Protein AF-A0A925L1J7-F1 (afdb_monomer_lite)

pLDDT: mean 70.35, std 12.35, range [34.56, 90.94]

Sequence (166 aa):
VLAGRVLASVGGAQLAIEMDVNDLDPAIMEVAKTARERGWVRLWSHDWFLFLRSRLGRPERPHFVFVDPPADDPRGPAYAIDAAILMDTMGVPYMVSYPLHGCQTAIDQIGRTGLELVLPGGGHGALLGGGAETVLLDVISDLKVLADILGGEFVPRLPSAMDYSI

Secondary structure (DSSP, 8-state):
-HHHHHHHHTTGGG---EEEEE-S-HHHHHHHHHT-SSSEEEEE-S-HHHHHHHHHTSSS--S-EEE---TT-TT-HHHHHHHHHHHHHTT--EEE----S-SHHHHHHHTS-EEEEE-TTSPPPPEEESSHHHHHHHHSS-HHHHHHHHTSEEEEE--GGG----

Radius of gyration: 15.9 Å; chains: 1; bounding box: 46×40×41 Å

Structure (mmCIF, N/CA/C/O backbone):
data_AF-A0A925L1J7-F1
#
_entry.id   AF-A0A925L1J7-F1
#
loop_
_atom_site.group_PDB
_atom_site.id
_atom_site.type_symbol
_atom_site.label_atom_id
_atom_site.label_alt_id
_atom_site.label_comp_id
_atom_site.label_asym_id
_atom_site.label_entity_id
_atom_site.label_seq_id
_atom_site.pdbx_PDB_ins_code
_atom_site.Cartn_x
_atom_site.Cartn_y
_atom_site.Cartn_z
_atom_site.occupancy
_atom_site.B_iso_or_equiv
_atom_site.auth_seq_id
_atom_site.auth_comp_id
_atom_site.auth_asym_id
_atom_site.auth_atom_id
_atom_site.pdbx_PDB_model_num
ATOM 1 N N . VAL A 1 1 ? -9.112 1.769 -2.298 1.00 44.69 1 VAL A N 1
ATOM 2 C CA . VAL A 1 1 ? -10.150 1.004 -3.047 1.00 44.69 1 VAL A CA 1
ATOM 3 C C . VAL A 1 1 ? -9.969 -0.516 -2.951 1.00 44.69 1 VAL A C 1
ATOM 5 O O . VAL A 1 1 ? -10.958 -1.195 -2.691 1.00 44.69 1 VAL A O 1
ATOM 8 N N . LEU A 1 2 ? -8.751 -1.064 -3.095 1.00 47.88 2 LEU A N 1
ATOM 9 C CA . LEU A 1 2 ? -8.520 -2.518 -3.015 1.00 47.88 2 LEU A CA 1
ATOM 10 C C . LEU A 1 2 ? -8.964 -3.144 -1.685 1.00 47.88 2 LEU A C 1
ATOM 12 O O . LEU A 1 2 ? -9.723 -4.105 -1.701 1.00 47.88 2 LEU A O 1
ATOM 16 N N . ALA A 1 3 ? -8.565 -2.566 -0.547 1.00 51.31 3 ALA A N 1
ATOM 17 C CA . ALA A 1 3 ? -8.946 -3.076 0.774 1.00 51.31 3 ALA A CA 1
ATOM 18 C C . ALA A 1 3 ? -10.474 -3.220 0.935 1.00 51.31 3 ALA A C 1
ATOM 20 O O . ALA A 1 3 ? -10.953 -4.223 1.452 1.00 51.31 3 ALA A O 1
ATOM 21 N N . GLY A 1 4 ? -11.252 -2.267 0.407 1.00 53.88 4 GLY A N 1
ATOM 22 C CA . GLY A 1 4 ? -12.716 -2.342 0.406 1.00 53.88 4 GLY A CA 1
ATOM 23 C C . GLY A 1 4 ? -13.271 -3.462 -0.481 1.00 53.88 4 GLY A C 1
ATOM 24 O O . GLY A 1 4 ? -14.214 -4.140 -0.083 1.00 53.88 4 GLY A O 1
ATOM 25 N N . ARG A 1 5 ? -12.665 -3.706 -1.654 1.00 57.12 5 ARG A N 1
ATOM 26 C CA . ARG A 1 5 ? -13.039 -4.825 -2.543 1.00 57.12 5 ARG A CA 1
ATOM 27 C C . ARG A 1 5 ? -12.743 -6.180 -1.894 1.00 57.12 5 ARG A C 1
ATOM 29 O O . ARG A 1 5 ? -13.590 -7.067 -1.932 1.00 57.12 5 ARG A O 1
ATOM 36 N N . VAL A 1 6 ? -11.584 -6.303 -1.246 1.00 56.00 6 VAL A N 1
ATOM 37 C CA . VAL A 1 6 ? -11.178 -7.507 -0.506 1.00 56.00 6 VAL A CA 1
ATOM 38 C C . VAL A 1 6 ? -12.145 -7.778 0.645 1.00 56.00 6 VAL A C 1
ATOM 40 O O . VAL A 1 6 ? -12.718 -8.861 0.712 1.00 56.00 6 VAL A O 1
ATOM 43 N N . LEU A 1 7 ? -12.431 -6.780 1.485 1.00 59.31 7 LEU A N 1
ATOM 44 C CA . LEU A 1 7 ? -13.368 -6.919 2.606 1.00 59.31 7 LEU A CA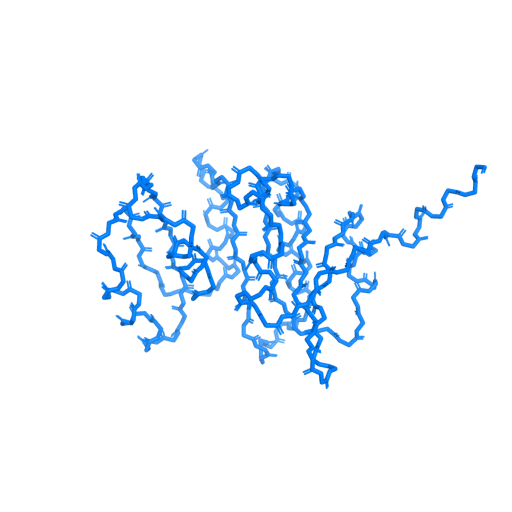 1
ATOM 45 C C . LEU A 1 7 ? -14.783 -7.316 2.162 1.00 59.31 7 LEU A C 1
ATOM 47 O O . LEU A 1 7 ? -15.408 -8.166 2.794 1.00 59.31 7 LEU A O 1
ATOM 51 N N . ALA A 1 8 ? -15.282 -6.747 1.062 1.00 62.81 8 ALA A N 1
ATOM 52 C CA . ALA A 1 8 ? -16.585 -7.118 0.513 1.00 62.81 8 ALA A CA 1
ATOM 53 C C . ALA A 1 8 ? -16.627 -8.587 0.049 1.00 62.81 8 ALA A C 1
ATOM 55 O O . ALA A 1 8 ? -17.627 -9.270 0.265 1.00 62.81 8 ALA A O 1
ATOM 56 N N . SER A 1 9 ? -15.540 -9.083 -0.548 1.00 57.28 9 SER A N 1
ATOM 57 C CA . SER A 1 9 ? -15.460 -10.443 -1.098 1.00 57.28 9 SER A CA 1
ATOM 58 C C . SER A 1 9 ? -15.363 -11.554 -0.044 1.00 57.28 9 SER A C 1
ATOM 60 O O . SER A 1 9 ? -15.864 -12.651 -0.277 1.00 57.28 9 SER A O 1
ATOM 62 N N . VAL A 1 10 ? -14.783 -11.275 1.131 1.00 58.53 10 VAL A N 1
ATOM 63 C CA . VAL A 1 10 ? -14.559 -12.273 2.200 1.00 58.53 10 VAL A CA 1
ATOM 64 C C . VAL A 1 10 ? -15.659 -12.292 3.270 1.00 58.53 10 VAL A C 1
ATOM 66 O O . VAL A 1 10 ? -15.475 -12.835 4.354 1.00 58.53 10 VAL A O 1
ATOM 69 N N . GLY A 1 11 ? -16.819 -11.684 3.004 1.00 58.66 11 GLY A N 1
ATOM 70 C CA . GLY A 1 11 ? -17.918 -11.634 3.977 1.00 58.66 11 GLY A CA 1
ATOM 71 C C . GLY A 1 11 ? -17.722 -10.593 5.087 1.00 58.66 11 GLY A C 1
ATOM 72 O O . GLY A 1 11 ? -18.298 -10.723 6.170 1.00 58.66 11 GLY A O 1
ATOM 73 N N . GLY A 1 12 ? -16.967 -9.521 4.815 1.00 57.34 12 GLY A N 1
ATOM 74 C CA . GLY A 1 12 ? -16.619 -8.460 5.770 1.00 57.34 12 GLY A CA 1
ATOM 75 C C . GLY A 1 12 ? -17.796 -7.735 6.432 1.00 57.34 12 GLY A C 1
ATOM 76 O O . GLY A 1 12 ? -17.595 -7.027 7.411 1.00 57.34 12 GLY A O 1
ATOM 77 N N . ALA A 1 13 ? -19.037 -7.973 5.992 1.00 56.78 13 ALA A N 1
ATOM 78 C CA . ALA A 1 13 ? -20.258 -7.516 6.661 1.00 56.78 13 ALA A CA 1
ATOM 79 C C . ALA A 1 13 ? -20.420 -8.026 8.112 1.00 56.78 13 ALA A C 1
ATOM 81 O O . ALA A 1 13 ? -21.284 -7.514 8.832 1.00 56.78 13 ALA A O 1
ATOM 82 N N . GLN A 1 14 ? -19.633 -9.029 8.522 1.00 57.00 14 GLN A N 1
ATOM 83 C CA . GLN A 1 14 ? -19.601 -9.599 9.875 1.00 57.00 14 GLN A CA 1
ATOM 84 C C . GLN A 1 14 ? -18.360 -9.188 10.690 1.00 57.00 14 GLN A C 1
ATOM 86 O O . GLN A 1 14 ? -18.307 -9.461 11.888 1.00 57.00 14 GLN A O 1
ATOM 91 N N . LEU A 1 15 ? -17.371 -8.528 10.075 1.00 56.41 15 LEU A N 1
ATOM 92 C CA . LEU A 1 15 ? -16.128 -8.131 10.737 1.00 56.41 15 LEU A CA 1
ATOM 93 C C . LEU A 1 15 ? -16.260 -6.713 11.310 1.00 56.41 15 LEU A C 1
ATOM 95 O O . LEU A 1 15 ? -16.516 -5.752 10.586 1.00 56.41 15 LEU A O 1
ATOM 99 N N . ALA A 1 16 ? -16.054 -6.564 12.620 1.00 61.31 16 ALA A N 1
ATOM 100 C CA . ALA A 1 16 ? -15.913 -5.254 13.250 1.00 61.31 16 ALA A CA 1
ATOM 101 C C . ALA A 1 16 ? -14.496 -4.723 12.989 1.00 61.31 16 ALA A C 1
ATOM 103 O O . ALA A 1 16 ? -13.566 -5.020 13.733 1.00 61.31 16 ALA A O 1
ATOM 104 N N . ILE A 1 17 ? -14.333 -3.967 11.905 1.00 67.19 17 ILE A N 1
ATOM 105 C CA . ILE A 1 17 ? -13.052 -3.372 11.511 1.00 67.19 17 ILE A CA 1
ATOM 106 C C . ILE A 1 17 ? -13.011 -1.873 11.821 1.00 67.19 17 ILE A C 1
ATOM 108 O O . ILE A 1 17 ? -13.956 -1.128 11.536 1.00 67.19 17 ILE A O 1
ATOM 112 N N . GLU A 1 18 ? -11.890 -1.422 12.382 1.00 74.31 18 GLU A N 1
ATOM 113 C CA . GLU A 1 18 ? -11.492 -0.016 12.331 1.00 74.31 18 GLU A CA 1
ATOM 114 C C . GLU A 1 18 ? -10.552 0.176 11.144 1.00 74.31 18 GLU A C 1
ATOM 116 O O . GLU A 1 18 ? -9.594 -0.578 10.976 1.00 74.31 18 GLU A O 1
ATOM 121 N N . MET A 1 19 ? -10.822 1.176 10.309 1.00 78.44 19 MET A N 1
ATOM 122 C CA . MET A 1 19 ? -10.035 1.415 9.104 1.00 78.44 19 MET A CA 1
ATOM 123 C C . MET A 1 19 ? -9.798 2.907 8.918 1.00 78.44 19 MET A C 1
ATOM 125 O O . MET A 1 19 ? -10.733 3.702 8.854 1.00 78.44 19 MET A O 1
ATOM 129 N N . ASP A 1 20 ? -8.536 3.292 8.788 1.00 84.50 20 ASP A N 1
ATOM 130 C CA . ASP A 1 20 ? -8.159 4.620 8.329 1.00 84.50 20 ASP A CA 1
ATOM 131 C C . ASP A 1 20 ? -7.928 4.561 6.811 1.00 84.50 20 ASP A C 1
ATOM 133 O O . ASP A 1 20 ? -7.030 3.865 6.343 1.00 84.50 20 ASP A O 1
ATOM 137 N N . VAL A 1 21 ? -8.745 5.280 6.040 1.00 84.06 21 VAL A N 1
ATOM 138 C CA . VAL A 1 21 ? -8.615 5.398 4.580 1.00 84.06 21 VAL A CA 1
ATOM 139 C C . VAL A 1 21 ? -8.101 6.792 4.258 1.00 84.06 21 VAL A C 1
ATOM 141 O O . VAL A 1 21 ? -8.695 7.781 4.690 1.00 84.06 21 VAL A O 1
ATOM 144 N N . ASN A 1 22 ? -7.009 6.872 3.502 1.00 87.88 22 ASN A N 1
ATOM 145 C CA . ASN A 1 22 ? -6.432 8.127 3.041 1.00 87.88 22 ASN A CA 1
ATOM 146 C C . ASN A 1 22 ? -6.351 8.136 1.517 1.00 87.88 22 ASN A C 1
ATOM 148 O O . ASN A 1 22 ? -5.704 7.261 0.949 1.00 87.88 22 ASN A O 1
ATOM 152 N N . ASP A 1 23 ? -6.961 9.137 0.891 1.00 86.56 23 ASP A N 1
ATOM 153 C CA . ASP A 1 23 ? -6.848 9.377 -0.546 1.00 86.56 23 ASP A CA 1
ATOM 154 C C . ASP A 1 23 ? -6.906 10.887 -0.837 1.00 86.56 23 ASP A C 1
ATOM 156 O O . ASP A 1 23 ? -7.532 11.663 -0.102 1.00 86.56 23 ASP A O 1
ATOM 160 N N . LEU A 1 24 ? -6.217 11.317 -1.892 1.00 85.19 24 LEU A N 1
ATOM 161 C CA . LEU A 1 24 ? -6.261 12.701 -2.366 1.00 85.19 24 LEU A CA 1
ATOM 162 C C . LEU A 1 24 ? -7.356 12.909 -3.417 1.00 85.19 24 LEU A C 1
ATOM 164 O O . LEU A 1 24 ? -7.775 14.049 -3.601 1.00 85.19 24 LEU A O 1
ATOM 168 N N . ASP A 1 25 ? -7.842 11.847 -4.070 1.00 83.12 25 ASP A N 1
ATOM 169 C CA . ASP A 1 25 ? -8.920 11.931 -5.053 1.00 83.12 25 ASP A CA 1
ATOM 170 C C . ASP A 1 25 ? -10.286 12.090 -4.352 1.00 83.12 25 ASP A C 1
ATOM 172 O O . ASP A 1 25 ? -10.775 11.157 -3.697 1.00 83.12 25 ASP A O 1
ATOM 176 N N . PRO A 1 26 ? -10.966 13.244 -4.509 1.00 82.75 26 PRO A N 1
ATOM 177 C CA . PRO A 1 26 ? -12.276 13.468 -3.909 1.00 82.75 26 PRO A CA 1
ATOM 178 C C . PRO A 1 26 ? -13.330 12.452 -4.360 1.00 82.75 26 PRO A C 1
ATOM 180 O O . PRO A 1 26 ? -14.199 12.098 -3.566 1.00 82.75 26 PRO A O 1
ATOM 183 N N . ALA A 1 27 ? -13.264 11.954 -5.600 1.00 82.88 27 ALA A N 1
ATOM 184 C CA . ALA A 1 27 ? -14.218 10.975 -6.111 1.00 82.88 27 ALA A CA 1
ATOM 185 C C . ALA A 1 27 ? -14.071 9.628 -5.391 1.00 82.88 27 ALA A C 1
ATOM 187 O O . ALA A 1 27 ? -15.073 9.028 -4.991 1.00 82.88 27 ALA A O 1
ATOM 188 N N . ILE A 1 28 ? -12.833 9.184 -5.146 1.00 77.62 28 ILE A N 1
ATOM 189 C CA . ILE A 1 28 ? -12.562 7.985 -4.340 1.00 77.62 28 ILE A CA 1
ATOM 190 C C . ILE A 1 28 ? -13.069 8.186 -2.911 1.00 77.62 28 ILE A C 1
ATOM 192 O O . ILE A 1 28 ? -13.683 7.282 -2.340 1.00 77.62 28 ILE A O 1
ATOM 196 N N . MET A 1 29 ? -12.873 9.377 -2.346 1.00 80.69 29 MET A N 1
ATOM 197 C CA . MET A 1 29 ? -13.332 9.692 -0.995 1.00 80.69 29 MET A CA 1
ATOM 198 C C . MET A 1 29 ? -14.861 9.715 -0.876 1.00 80.69 29 MET A C 1
ATOM 200 O O . MET A 1 29 ? -15.388 9.235 0.127 1.00 80.69 29 MET A O 1
ATOM 204 N N . GLU A 1 30 ? -15.591 10.199 -1.884 1.00 80.75 30 GLU A N 1
ATOM 205 C CA . GLU A 1 30 ? -17.059 10.107 -1.919 1.00 80.75 30 GLU A CA 1
ATOM 206 C C . GLU A 1 30 ? -17.541 8.654 -1.999 1.00 80.75 30 GLU A C 1
ATOM 208 O O . GLU A 1 30 ? -18.441 8.259 -1.257 1.00 80.75 30 GLU A O 1
ATOM 213 N N . VAL A 1 31 ? -16.893 7.818 -2.814 1.00 74.56 31 VAL A N 1
ATOM 214 C CA . VAL A 1 31 ? -17.188 6.375 -2.862 1.00 74.56 31 VAL A CA 1
ATOM 215 C C . VAL A 1 31 ? -16.871 5.695 -1.522 1.00 74.56 31 VAL A C 1
ATOM 217 O O . VAL A 1 31 ? -17.623 4.844 -1.053 1.00 74.56 31 VAL A O 1
ATOM 220 N N . ALA A 1 32 ? -15.788 6.085 -0.848 1.00 71.00 32 ALA A N 1
ATOM 221 C CA . ALA A 1 32 ? -15.441 5.544 0.464 1.00 71.00 32 ALA A CA 1
ATOM 222 C C . ALA A 1 32 ? -16.463 5.932 1.551 1.00 71.00 32 ALA A C 1
ATOM 224 O O . ALA A 1 32 ? -16.722 5.142 2.461 1.00 71.00 32 ALA A O 1
ATOM 225 N N . LYS A 1 33 ? -17.076 7.123 1.456 1.00 72.88 33 LYS A N 1
ATOM 226 C CA . LYS A 1 33 ? -18.154 7.557 2.364 1.00 72.88 33 LYS A CA 1
ATOM 227 C C . LYS A 1 33 ? -19.409 6.706 2.215 1.00 72.88 33 LYS A C 1
ATOM 229 O O . LYS A 1 33 ? -20.043 6.409 3.226 1.00 72.88 33 LYS A O 1
ATOM 234 N N . THR A 1 34 ? -19.776 6.327 0.991 1.00 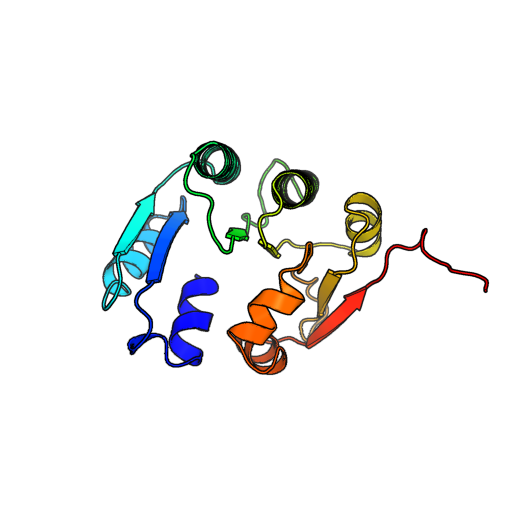68.19 34 THR A N 1
ATOM 235 C CA . THR A 1 34 ? -20.969 5.502 0.743 1.00 68.19 34 THR A CA 1
ATOM 236 C C . THR A 1 34 ? -20.742 4.038 1.116 1.00 68.19 34 THR A C 1
ATOM 238 O O . THR A 1 34 ? -21.664 3.383 1.585 1.00 68.19 34 THR A O 1
ATOM 241 N N . ALA A 1 35 ? -19.503 3.548 1.031 1.00 62.62 35 ALA A N 1
ATOM 242 C CA . ALA A 1 35 ? -19.117 2.189 1.425 1.00 62.62 35 ALA A CA 1
ATOM 243 C C . ALA A 1 35 ? -19.004 1.963 2.951 1.00 62.62 35 ALA A C 1
ATOM 245 O O . ALA A 1 35 ? -18.593 0.893 3.397 1.00 62.62 35 ALA A O 1
ATOM 246 N N . ARG A 1 36 ? -19.356 2.957 3.775 1.00 61.47 36 ARG A N 1
ATOM 247 C CA . ARG A 1 36 ? -19.140 2.976 5.234 1.00 61.47 36 ARG A CA 1
ATOM 248 C C . ARG A 1 36 ? -20.085 2.067 6.029 1.00 61.47 36 ARG A C 1
ATOM 250 O O . ARG A 1 36 ? -20.175 2.209 7.245 1.00 61.47 36 ARG A O 1
ATOM 257 N N . GLU A 1 37 ? -20.820 1.176 5.367 1.00 51.38 37 GLU A N 1
ATOM 258 C CA . GLU A 1 37 ? -22.047 0.593 5.914 1.00 51.38 37 GLU A CA 1
ATOM 259 C C . GLU A 1 37 ? -21.854 -0.185 7.224 1.00 51.38 37 GLU A C 1
ATOM 261 O O . GLU A 1 37 ? -22.814 -0.255 7.991 1.00 51.38 37 GLU A O 1
ATOM 266 N N . ARG A 1 38 ? -20.658 -0.713 7.548 1.00 53.09 38 ARG A N 1
ATOM 267 C CA . ARG A 1 38 ? -20.372 -1.375 8.841 1.00 53.09 38 ARG A CA 1
ATOM 268 C C . ARG A 1 38 ? -18.889 -1.256 9.233 1.00 53.09 38 ARG A C 1
ATOM 270 O O . ARG A 1 38 ? -18.035 -1.817 8.558 1.00 53.09 38 ARG A O 1
ATOM 277 N N . GLY A 1 39 ? -18.588 -0.539 10.324 1.00 58.59 39 GLY A N 1
ATOM 278 C CA . GLY A 1 39 ? -17.234 -0.391 10.895 1.00 58.59 39 GLY A CA 1
ATOM 279 C C . GLY A 1 39 ? -16.854 1.053 11.258 1.00 58.59 39 GLY A C 1
ATOM 280 O O . GLY A 1 39 ? -17.519 2.011 10.860 1.00 58.59 39 GLY A O 1
ATOM 281 N N . TRP A 1 40 ? -15.768 1.231 12.016 1.00 67.19 40 TRP A N 1
ATOM 282 C CA . TRP A 1 40 ? -15.222 2.557 12.339 1.00 67.19 40 TRP A CA 1
ATOM 283 C C . TRP A 1 40 ? -14.246 2.985 11.244 1.00 67.19 40 TRP A C 1
ATOM 285 O O . TRP A 1 40 ? -13.031 2.839 11.365 1.00 67.19 40 TRP A O 1
ATOM 295 N N . VAL A 1 41 ? -14.786 3.515 10.146 1.00 75.38 41 VAL A N 1
ATOM 296 C CA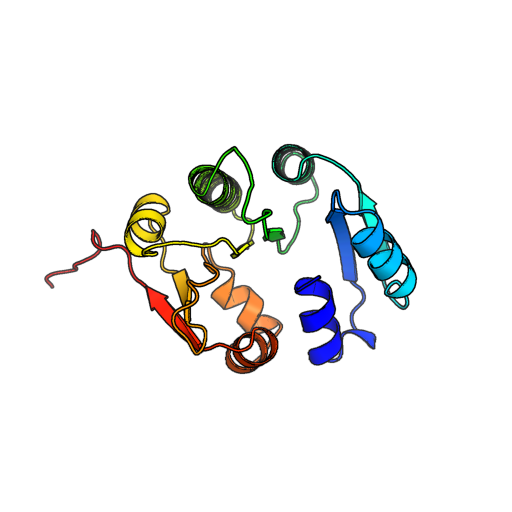 . VAL A 1 41 ? -13.966 4.051 9.050 1.00 75.38 41 VAL A CA 1
ATOM 297 C C . VAL A 1 41 ? -13.691 5.534 9.287 1.00 75.38 41 VAL A C 1
ATOM 299 O O . VAL A 1 41 ? -14.632 6.324 9.419 1.00 75.38 41 VAL A O 1
ATOM 302 N N . ARG A 1 42 ? -12.418 5.928 9.324 1.00 84.31 42 ARG A N 1
ATOM 303 C CA . ARG A 1 42 ? -11.964 7.325 9.376 1.00 84.31 42 ARG A CA 1
ATOM 304 C C . ARG A 1 42 ? -11.368 7.689 8.022 1.00 84.31 42 ARG A C 1
ATOM 306 O O . ARG A 1 42 ? -10.574 6.938 7.467 1.00 84.31 42 ARG A O 1
ATOM 313 N N . LEU A 1 43 ? -11.785 8.829 7.491 1.00 84.00 43 LEU A N 1
ATOM 314 C CA . LEU A 1 43 ? -11.423 9.289 6.157 1.00 84.00 43 LEU A CA 1
ATOM 315 C C . LEU A 1 43 ? -10.454 10.463 6.271 1.00 84.00 43 LEU A C 1
ATOM 317 O O . LEU A 1 43 ? -10.720 11.409 7.013 1.00 84.00 43 LEU A O 1
ATOM 321 N N . TRP A 1 44 ? -9.358 10.403 5.525 1.00 89.56 44 TRP A N 1
ATOM 322 C CA . TRP A 1 44 ? -8.287 11.392 5.530 1.00 89.56 44 TRP A CA 1
ATOM 323 C C . TRP A 1 44 ? -7.954 11.816 4.103 1.00 89.56 44 TRP A C 1
ATOM 325 O O . TRP A 1 44 ? -8.101 11.033 3.170 1.00 89.56 44 TRP A O 1
ATOM 335 N N . SER A 1 45 ? -7.496 13.055 3.940 1.00 89.75 45 SER A N 1
ATOM 336 C CA . SER A 1 45 ? -6.984 13.545 2.661 1.00 89.75 45 SER A CA 1
ATOM 337 C C . SER A 1 45 ? -5.666 14.267 2.899 1.00 89.75 45 SER A C 1
ATOM 339 O O . SER A 1 45 ? -5.624 15.458 3.198 1.00 89.75 45 SER A O 1
ATOM 341 N N . HIS A 1 46 ? -4.593 13.485 2.897 1.00 89.19 46 HIS A N 1
ATOM 342 C CA . HIS A 1 46 ? -3.223 13.927 3.120 1.00 89.19 46 HIS A CA 1
ATOM 343 C C . HIS A 1 46 ? -2.288 13.239 2.128 1.00 89.19 46 HIS A C 1
ATOM 345 O O . HIS A 1 46 ? -2.631 12.218 1.527 1.00 89.19 46 HIS A O 1
ATOM 351 N N . ASP A 1 47 ? -1.066 13.761 2.021 1.00 89.31 47 ASP A N 1
ATOM 352 C CA . ASP A 1 47 ? 0.028 13.017 1.406 1.00 89.31 47 ASP A CA 1
ATOM 353 C C . ASP A 1 47 ? 0.160 11.632 2.060 1.00 89.31 47 ASP A C 1
ATOM 355 O O . ASP A 1 47 ? 0.269 11.519 3.285 1.00 89.31 47 ASP A O 1
ATOM 359 N N . TRP A 1 48 ? 0.136 10.582 1.238 1.00 87.44 48 TRP A N 1
ATOM 360 C CA . TRP A 1 48 ? 0.028 9.205 1.717 1.00 87.44 48 TRP A CA 1
ATOM 361 C C . TRP A 1 48 ? 1.232 8.786 2.570 1.00 87.44 48 TRP A C 1
ATOM 363 O O . TRP A 1 48 ? 1.062 8.088 3.572 1.00 87.44 48 TRP A O 1
ATOM 373 N N . PHE A 1 49 ? 2.440 9.245 2.226 1.00 88.00 49 PHE A N 1
ATOM 374 C CA . PHE A 1 49 ? 3.662 8.864 2.930 1.00 88.00 49 PHE A CA 1
ATOM 375 C C . PHE A 1 49 ? 3.769 9.573 4.283 1.00 88.00 49 PHE A C 1
ATOM 377 O O . PHE A 1 49 ? 4.063 8.947 5.305 1.00 88.00 49 PHE A O 1
ATOM 384 N N . LEU A 1 50 ? 3.470 10.875 4.327 1.00 89.06 50 LEU A N 1
ATOM 385 C CA . LEU A 1 50 ? 3.384 11.614 5.590 1.00 89.06 50 LEU A CA 1
ATOM 386 C C . LEU A 1 50 ? 2.282 11.057 6.495 1.00 89.06 50 LEU A C 1
ATOM 388 O O . LEU A 1 50 ? 2.487 10.921 7.705 1.00 89.06 50 LEU A O 1
ATOM 392 N N . PHE A 1 51 ? 1.137 10.694 5.916 1.00 90.94 51 PHE A N 1
ATOM 393 C CA . PHE A 1 51 ? 0.048 10.055 6.642 1.00 90.94 51 PHE A CA 1
ATOM 394 C C . PHE A 1 51 ? 0.489 8.722 7.256 1.00 90.94 51 PHE A C 1
ATOM 396 O O . PHE A 1 51 ? 0.320 8.522 8.461 1.00 90.94 51 PHE A O 1
ATOM 403 N N . LEU A 1 52 ? 1.133 7.853 6.470 1.00 90.25 52 LEU A N 1
ATOM 404 C CA . LEU A 1 52 ? 1.689 6.586 6.942 1.00 90.25 52 LEU A CA 1
ATOM 405 C C . LEU A 1 52 ? 2.640 6.800 8.127 1.00 90.25 52 LEU A C 1
ATOM 407 O O . LEU A 1 52 ? 2.449 6.204 9.188 1.00 90.25 52 LEU A O 1
ATOM 411 N N . ARG A 1 53 ? 3.614 7.709 7.993 1.00 90.19 53 ARG A N 1
ATOM 412 C CA . ARG A 1 53 ? 4.553 8.043 9.078 1.00 90.19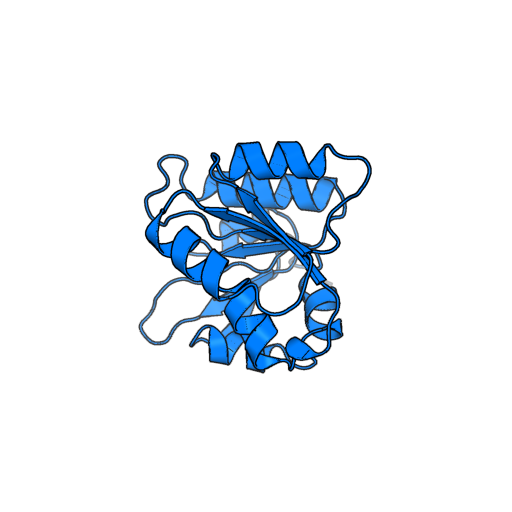 53 ARG A CA 1
ATOM 413 C C . ARG A 1 53 ? 3.836 8.529 10.336 1.00 90.19 53 ARG A C 1
ATOM 415 O O . ARG A 1 53 ? 4.183 8.109 11.438 1.00 90.19 53 A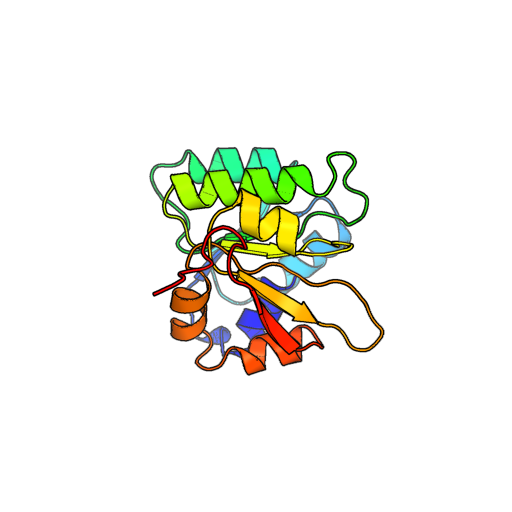RG A O 1
ATOM 422 N N . SER A 1 54 ? 2.828 9.389 10.182 1.00 89.94 54 SER A N 1
ATOM 423 C CA . SER A 1 54 ? 2.020 9.880 11.302 1.00 89.94 54 SER A CA 1
ATOM 424 C C . SER A 1 54 ? 1.281 8.746 12.013 1.00 89.94 54 SER A C 1
ATOM 426 O O . SER A 1 54 ? 1.243 8.716 13.243 1.00 89.94 54 SER A O 1
ATOM 428 N N . ARG A 1 55 ? 0.715 7.794 11.260 1.00 89.56 55 ARG A N 1
ATOM 429 C CA . ARG A 1 55 ? -0.011 6.649 11.823 1.00 89.56 55 ARG A CA 1
ATOM 430 C C . ARG A 1 55 ? 0.903 5.662 12.530 1.00 89.56 55 ARG A C 1
ATOM 432 O O . ARG A 1 55 ? 0.568 5.247 13.633 1.00 89.56 55 ARG A O 1
ATOM 439 N N . LEU A 1 56 ? 2.052 5.340 11.943 1.00 88.75 56 LEU A N 1
ATOM 440 C CA . LEU A 1 56 ? 3.034 4.437 12.550 1.00 88.75 56 LEU A CA 1
ATOM 441 C C . LEU A 1 56 ? 3.702 5.033 13.797 1.00 88.75 56 LEU A C 1
ATOM 443 O O . LEU A 1 56 ? 4.175 4.289 14.651 1.00 88.75 56 LEU A O 1
ATOM 447 N N . GLY A 1 57 ? 3.717 6.363 13.928 1.00 86.38 57 GLY A N 1
ATOM 448 C CA . GLY A 1 57 ? 4.200 7.055 15.123 1.00 86.38 57 GLY A CA 1
ATOM 449 C C . GLY A 1 57 ? 3.240 7.025 16.320 1.00 86.38 57 GLY A C 1
ATOM 450 O O . GLY A 1 57 ? 3.600 7.518 17.389 1.00 86.38 57 GLY A O 1
ATOM 451 N N . ARG A 1 58 ? 2.020 6.488 16.173 1.00 86.69 58 ARG A N 1
ATOM 452 C CA . ARG A 1 58 ? 1.054 6.384 17.277 1.00 86.69 58 ARG A CA 1
ATOM 453 C C . ARG A 1 58 ? 1.317 5.137 18.137 1.00 86.69 58 ARG A C 1
ATOM 455 O O . ARG A 1 58 ? 1.845 4.152 17.627 1.00 86.69 58 ARG A O 1
ATOM 462 N N . PRO A 1 59 ? 0.923 5.147 19.428 1.00 81.69 59 PRO A N 1
ATOM 463 C CA . PRO A 1 59 ? 1.069 3.978 20.301 1.00 81.69 59 PRO A CA 1
ATOM 464 C C . PRO A 1 59 ? 0.288 2.759 19.800 1.00 81.69 59 PRO A C 1
ATOM 466 O O . PRO A 1 59 ? 0.769 1.633 19.880 1.00 81.69 59 PRO A O 1
ATOM 469 N N . GLU A 1 60 ? -0.909 2.996 19.264 1.00 82.75 60 GLU A N 1
ATOM 470 C CA . GLU A 1 60 ? -1.737 1.971 18.640 1.00 82.75 60 GLU A CA 1
ATOM 471 C C . GLU A 1 60 ? -1.303 1.785 17.185 1.00 82.75 60 GLU A C 1
ATOM 473 O O . GLU A 1 60 ? -1.524 2.651 16.330 1.00 82.75 60 GLU A O 1
ATOM 478 N N . ARG A 1 61 ? -0.633 0.661 16.925 1.00 80.56 61 ARG A N 1
ATOM 479 C CA . ARG A 1 61 ? -0.139 0.318 15.593 1.00 80.56 61 ARG A CA 1
ATOM 480 C C . ARG A 1 61 ? -1.240 -0.356 14.776 1.00 80.56 61 ARG A C 1
ATOM 482 O O . ARG A 1 61 ? -2.013 -1.133 15.332 1.00 80.56 61 ARG A O 1
ATOM 489 N 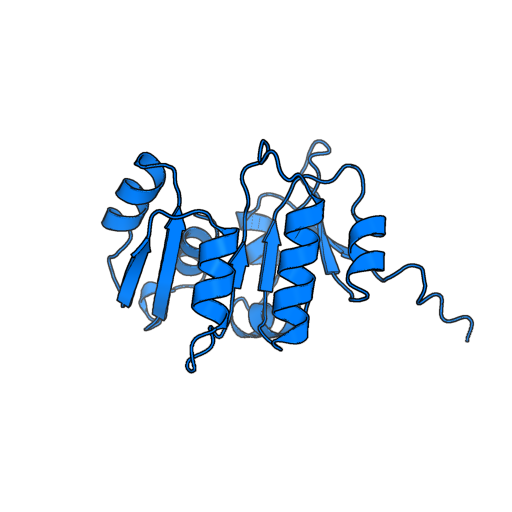N . PRO A 1 62 ? -1.305 -0.098 13.460 1.00 81.56 62 PRO A N 1
ATOM 490 C CA . PRO A 1 62 ? -2.205 -0.841 12.593 1.00 81.56 62 PRO A CA 1
ATOM 491 C C . PRO A 1 62 ? -1.803 -2.320 12.558 1.00 81.56 62 PRO A C 1
ATOM 493 O O . PRO A 1 62 ? -0.619 -2.646 12.496 1.00 81.56 62 PRO A O 1
ATOM 496 N N . HIS A 1 63 ? -2.795 -3.208 12.559 1.00 76.94 63 HIS A N 1
ATOM 497 C CA . HIS A 1 63 ? -2.577 -4.649 12.388 1.00 76.94 63 HIS A CA 1
ATOM 498 C C . HIS A 1 63 ? -2.142 -5.009 10.962 1.00 76.94 63 HIS A C 1
ATOM 500 O O . HIS A 1 63 ? -1.513 -6.038 10.743 1.00 76.94 63 HIS A O 1
ATOM 506 N N . PHE A 1 64 ? -2.503 -4.167 9.995 1.00 77.44 64 PHE A N 1
ATOM 507 C CA . PHE A 1 64 ? -2.189 -4.340 8.587 1.00 77.44 64 PHE A CA 1
ATOM 508 C C . PHE A 1 64 ? -2.233 -2.987 7.876 1.00 77.44 64 PHE A C 1
ATOM 510 O O . PHE A 1 64 ? -3.070 -2.141 8.208 1.00 77.44 64 PHE A O 1
ATOM 517 N N . VAL A 1 65 ? -1.366 -2.782 6.885 1.00 80.38 65 VAL A N 1
ATOM 518 C CA . VAL A 1 65 ? -1.346 -1.565 6.063 1.00 80.38 65 VAL A CA 1
ATOM 519 C C . VAL A 1 65 ? -1.372 -1.923 4.581 1.00 80.38 65 VAL A C 1
ATOM 521 O O . VAL A 1 65 ? -0.554 -2.698 4.103 1.00 80.38 65 VAL A O 1
ATOM 524 N N . PHE A 1 66 ? -2.288 -1.310 3.835 1.00 80.12 66 PHE A N 1
ATOM 525 C CA . PHE A 1 66 ? -2.304 -1.367 2.376 1.00 80.12 66 PHE A CA 1
ATOM 526 C C . PHE A 1 66 ? -1.901 -0.007 1.799 1.00 80.12 66 PHE A C 1
ATOM 528 O O . PHE A 1 66 ? -2.457 1.020 2.193 1.00 80.12 66 PHE A O 1
ATOM 535 N N . VAL A 1 67 ? -0.956 -0.008 0.864 1.00 80.31 67 VAL A N 1
ATOM 536 C CA . VAL A 1 67 ? -0.394 1.179 0.215 1.00 80.31 67 VAL A CA 1
ATOM 537 C C . VAL A 1 67 ? -0.469 0.981 -1.298 1.00 80.31 67 VAL A C 1
ATOM 539 O O . VAL A 1 67 ? -0.027 -0.039 -1.808 1.00 80.31 67 VAL A O 1
ATOM 542 N N . ASP A 1 68 ? -1.038 1.942 -2.014 1.00 78.12 68 ASP A N 1
ATOM 543 C CA . ASP A 1 68 ? -1.184 1.920 -3.477 1.00 78.12 68 ASP A CA 1
ATOM 544 C C . ASP A 1 68 ? -0.954 3.343 -3.996 1.00 78.12 68 ASP A C 1
ATOM 546 O O . ASP A 1 68 ? -1.915 4.088 -4.203 1.00 78.12 68 ASP A O 1
ATOM 550 N N . PRO A 1 69 ? 0.312 3.807 -4.032 1.00 75.62 69 PRO A N 1
ATOM 551 C CA . PRO A 1 69 ? 0.660 5.126 -4.528 1.00 75.62 69 PRO A CA 1
ATOM 552 C C . PRO A 1 69 ? 0.180 5.328 -5.968 1.00 75.62 69 PRO A C 1
ATOM 554 O O . PRO A 1 69 ? 0.135 4.377 -6.752 1.00 75.62 69 PRO A O 1
ATOM 557 N N . PRO A 1 70 ? -0.126 6.578 -6.350 1.00 75.25 70 PRO A N 1
ATOM 558 C CA . PRO A 1 70 ? -0.483 6.886 -7.724 1.00 75.25 70 PRO A CA 1
ATOM 559 C C . PRO A 1 70 ? 0.679 6.550 -8.673 1.00 75.25 70 PRO A C 1
ATOM 561 O O . PRO A 1 70 ? 1.851 6.723 -8.336 1.00 75.25 70 PRO A O 1
ATOM 564 N N . ALA A 1 71 ? 0.357 6.059 -9.873 1.00 70.81 71 ALA A N 1
ATOM 565 C CA . ALA A 1 71 ? 1.359 5.611 -10.846 1.00 70.81 71 ALA A CA 1
ATOM 566 C C . ALA A 1 71 ? 2.292 6.740 -11.325 1.00 70.81 71 ALA A C 1
ATOM 568 O O . ALA A 1 71 ? 3.412 6.477 -11.756 1.00 70.81 71 ALA A O 1
ATOM 569 N N . ASP A 1 72 ? 1.827 7.986 -11.248 1.00 71.44 72 ASP A N 1
ATOM 570 C CA . ASP A 1 72 ? 2.545 9.210 -11.588 1.00 71.44 72 ASP A CA 1
ATOM 571 C C . ASP A 1 72 ? 3.120 9.933 -10.357 1.00 71.44 72 ASP A C 1
ATOM 573 O O . ASP A 1 72 ? 3.489 11.105 -10.457 1.00 71.44 72 ASP A O 1
ATOM 577 N N . ASP A 1 73 ? 3.226 9.260 -9.200 1.00 75.62 73 ASP A N 1
ATOM 578 C CA . ASP A 1 73 ? 3.842 9.854 -8.014 1.00 75.62 73 ASP A CA 1
ATOM 579 C C . ASP A 1 73 ? 5.261 10.358 -8.362 1.00 75.62 73 ASP A C 1
ATOM 581 O O . ASP A 1 73 ? 6.124 9.558 -8.744 1.00 75.62 73 ASP A O 1
ATOM 585 N N . PRO A 1 74 ? 5.549 11.668 -8.217 1.00 72.75 74 PRO A N 1
ATOM 586 C CA . PRO A 1 74 ? 6.828 12.252 -8.625 1.00 72.75 74 PRO A CA 1
ATOM 587 C C . PRO A 1 74 ? 8.022 11.702 -7.833 1.00 72.75 74 PRO A C 1
ATOM 589 O O . PRO A 1 74 ? 9.170 11.893 -8.232 1.00 72.75 74 PRO A O 1
ATOM 592 N N . ARG A 1 75 ? 7.768 11.031 -6.705 1.00 74.38 75 ARG A N 1
ATOM 593 C CA . ARG A 1 75 ? 8.784 10.358 -5.892 1.00 74.38 75 ARG A CA 1
ATOM 594 C C . ARG A 1 75 ? 9.214 9.011 -6.475 1.00 74.38 75 ARG A C 1
ATOM 596 O O . ARG A 1 75 ? 10.286 8.513 -6.134 1.00 74.38 75 ARG A O 1
ATOM 603 N N . GLY A 1 76 ? 8.396 8.440 -7.357 1.00 70.75 76 GLY A N 1
ATOM 604 C CA . GLY A 1 76 ? 8.667 7.188 -8.045 1.00 70.75 76 GLY A CA 1
ATOM 605 C C . GLY A 1 76 ? 8.679 5.948 -7.135 1.00 70.75 76 GLY A C 1
ATOM 606 O O . GLY A 1 76 ? 8.341 6.013 -5.949 1.00 70.75 76 GLY A O 1
ATOM 607 N N . PRO A 1 77 ? 9.102 4.794 -7.682 1.00 67.88 77 PRO A N 1
ATOM 608 C CA . PRO A 1 77 ? 9.052 3.497 -6.998 1.00 67.88 77 PRO A CA 1
ATOM 609 C C . PRO A 1 77 ? 9.922 3.418 -5.734 1.00 67.88 77 PRO A C 1
ATOM 611 O O . PRO A 1 77 ? 9.645 2.614 -4.848 1.00 67.88 77 PRO A O 1
ATOM 614 N N . ALA A 1 78 ? 10.947 4.265 -5.603 1.00 74.38 78 ALA A N 1
ATOM 615 C CA . ALA A 1 78 ? 11.826 4.280 -4.432 1.00 74.38 78 ALA A CA 1
ATOM 616 C C . ALA A 1 78 ? 11.064 4.551 -3.120 1.00 74.38 78 ALA A C 1
ATOM 618 O O . ALA A 1 78 ? 11.379 3.965 -2.091 1.00 74.38 78 ALA A O 1
ATOM 619 N N . TYR A 1 79 ? 10.006 5.365 -3.154 1.00 76.12 79 TYR A N 1
ATOM 620 C CA . TYR A 1 79 ? 9.219 5.662 -1.952 1.00 76.12 79 TYR A CA 1
ATOM 621 C C . TYR A 1 79 ? 8.316 4.509 -1.505 1.00 76.12 79 TYR A C 1
ATOM 623 O O . TYR A 1 79 ? 8.017 4.385 -0.317 1.00 76.12 79 TYR A O 1
ATOM 631 N N . ALA A 1 80 ? 7.891 3.652 -2.436 1.00 75.81 80 ALA A N 1
ATOM 632 C CA . ALA A 1 80 ? 7.201 2.410 -2.102 1.00 75.81 80 ALA A CA 1
ATOM 633 C C . ALA A 1 80 ? 8.134 1.470 -1.317 1.00 75.81 80 ALA A C 1
ATOM 635 O O . ALA A 1 80 ? 7.718 0.861 -0.332 1.00 75.81 80 ALA A O 1
ATOM 636 N N . ILE A 1 81 ? 9.413 1.430 -1.703 1.00 78.12 81 ILE A N 1
ATOM 637 C CA . ILE A 1 81 ? 10.469 0.678 -1.014 1.00 78.12 81 ILE A CA 1
ATOM 638 C C . ILE A 1 81 ? 10.763 1.292 0.360 1.00 78.12 81 ILE A C 1
ATOM 640 O O . ILE A 1 81 ? 10.781 0.571 1.353 1.00 78.12 81 ILE A O 1
ATOM 644 N N . ASP A 1 82 ? 10.898 2.617 0.462 1.00 82.81 82 ASP A N 1
ATOM 645 C CA . ASP A 1 82 ? 11.095 3.294 1.753 1.00 82.81 82 ASP A CA 1
ATOM 646 C C . ASP A 1 82 ? 9.924 3.049 2.719 1.00 82.81 82 ASP A C 1
ATOM 648 O O . ASP A 1 82 ? 10.127 2.829 3.916 1.00 82.81 82 ASP A O 1
ATOM 652 N N . ALA A 1 83 ? 8.686 3.054 2.213 1.00 83.81 83 ALA A N 1
ATOM 653 C CA . ALA A 1 83 ? 7.501 2.727 3.001 1.00 83.81 83 ALA A CA 1
ATOM 654 C C . ALA A 1 83 ? 7.528 1.269 3.482 1.00 83.81 83 ALA A C 1
ATOM 656 O O . ALA A 1 83 ? 7.237 1.006 4.650 1.00 83.81 83 ALA A O 1
ATOM 657 N N . ALA A 1 84 ? 7.913 0.338 2.608 1.00 79.81 84 ALA A N 1
ATOM 658 C CA . ALA A 1 84 ? 8.085 -1.073 2.936 1.00 79.81 84 ALA A CA 1
ATOM 659 C C . ALA A 1 84 ? 9.149 -1.282 4.031 1.00 79.81 84 ALA A C 1
ATOM 661 O O . ALA A 1 84 ? 8.877 -1.934 5.039 1.00 79.81 84 ALA A O 1
ATOM 662 N N . ILE A 1 85 ? 10.321 -0.650 3.899 1.00 81.19 85 ILE A N 1
ATOM 663 C CA . ILE A 1 85 ? 11.399 -0.688 4.903 1.00 81.19 85 ILE A CA 1
ATOM 664 C C . ILE A 1 85 ? 10.926 -0.104 6.239 1.00 81.19 85 ILE A C 1
ATOM 666 O O . ILE A 1 85 ? 11.189 -0.677 7.300 1.00 81.19 85 ILE A O 1
ATOM 670 N N . LEU A 1 86 ? 10.209 1.024 6.209 1.00 86.06 86 LEU A N 1
ATOM 671 C CA . LEU A 1 86 ? 9.654 1.645 7.410 1.00 86.06 86 LEU A CA 1
ATOM 672 C C . LEU A 1 86 ? 8.690 0.698 8.137 1.00 86.06 86 LEU A C 1
ATOM 674 O O . LEU A 1 86 ? 8.774 0.560 9.357 1.00 86.06 86 LEU A O 1
ATOM 678 N N . MET A 1 87 ? 7.782 0.046 7.411 1.00 86.19 87 MET A N 1
ATOM 679 C CA . MET A 1 87 ? 6.814 -0.883 7.998 1.00 86.19 87 MET A CA 1
ATOM 680 C C . MET A 1 87 ? 7.483 -2.168 8.513 1.00 86.19 87 MET A C 1
ATOM 682 O O . MET A 1 87 ? 7.146 -2.597 9.618 1.00 86.19 87 MET A O 1
ATOM 686 N N . ASP A 1 88 ? 8.488 -2.707 7.807 1.00 79.06 88 ASP A N 1
ATOM 687 C CA . ASP A 1 88 ? 9.281 -3.865 8.267 1.00 79.06 88 ASP A CA 1
ATOM 688 C C . ASP A 1 88 ? 10.039 -3.532 9.561 1.00 79.06 88 ASP A C 1
ATOM 690 O O . ASP A 1 88 ? 9.956 -4.266 10.545 1.00 79.06 88 ASP A O 1
ATOM 694 N N . THR A 1 89 ? 10.675 -2.355 9.618 1.00 83.06 89 THR A N 1
ATOM 695 C CA . THR A 1 89 ? 11.377 -1.859 10.817 1.00 83.06 89 THR A CA 1
ATOM 696 C C . THR A 1 89 ? 10.436 -1.742 12.019 1.00 83.06 89 THR A C 1
ATOM 698 O O . THR A 1 89 ? 10.829 -1.970 13.164 1.00 83.06 89 THR A O 1
ATOM 701 N N . MET A 1 90 ? 9.174 -1.391 11.770 1.00 84.50 90 MET A N 1
ATOM 702 C CA . MET A 1 90 ? 8.150 -1.244 12.801 1.00 84.50 90 MET A CA 1
ATOM 703 C C . MET A 1 90 ? 7.410 -2.553 13.117 1.00 84.50 90 MET A C 1
ATOM 705 O O . MET A 1 90 ? 6.567 -2.555 14.020 1.00 84.50 90 MET A O 1
ATOM 709 N N . GLY A 1 91 ? 7.714 -3.652 12.419 1.00 79.38 91 GLY A N 1
ATOM 710 C CA . GLY A 1 91 ? 7.056 -4.949 12.590 1.00 79.38 91 GLY A CA 1
ATOM 711 C C . GLY A 1 91 ? 5.567 -4.922 12.242 1.00 79.38 91 GLY A C 1
ATOM 712 O O . GLY A 1 91 ? 4.780 -5.630 12.866 1.00 79.38 91 GLY A O 1
ATOM 713 N N . VAL A 1 92 ? 5.165 -4.054 11.312 1.00 82.06 92 VAL A N 1
ATOM 714 C CA . VAL A 1 92 ? 3.772 -3.898 10.884 1.00 82.06 92 VAL A CA 1
ATOM 715 C C . VAL A 1 92 ? 3.575 -4.657 9.575 1.00 82.06 92 VAL A C 1
ATOM 717 O O . VAL A 1 92 ? 4.263 -4.328 8.616 1.00 82.06 92 VAL A O 1
ATOM 720 N N . PRO A 1 93 ? 2.642 -5.619 9.489 1.00 76.94 93 PRO A N 1
ATOM 721 C CA . PRO A 1 93 ? 2.329 -6.310 8.238 1.00 76.94 93 PRO A CA 1
ATOM 722 C C . PRO A 1 93 ? 1.819 -5.345 7.159 1.00 76.94 93 PRO A C 1
ATOM 724 O O . PRO A 1 93 ? 0.977 -4.488 7.449 1.00 76.94 93 PRO A O 1
ATOM 727 N N . TYR A 1 94 ? 2.288 -5.485 5.912 1.00 77.06 94 TYR A N 1
ATOM 728 C CA . TYR A 1 94 ? 1.934 -4.540 4.850 1.00 77.06 94 TYR A CA 1
ATOM 729 C C . TYR A 1 94 ? 1.842 -5.109 3.428 1.00 77.06 94 TYR A C 1
ATOM 731 O O . TYR A 1 94 ? 2.461 -6.101 3.072 1.00 77.06 94 TYR A O 1
ATOM 739 N N . MET A 1 95 ? 1.105 -4.410 2.570 1.00 75.44 95 MET A N 1
ATOM 740 C CA . MET A 1 95 ? 1.062 -4.629 1.124 1.00 75.44 95 MET A CA 1
ATOM 741 C C . MET A 1 95 ? 1.296 -3.303 0.406 1.00 75.44 95 MET A C 1
ATOM 743 O O . MET A 1 95 ? 0.642 -2.316 0.741 1.00 75.44 95 MET A O 1
ATOM 747 N N . VAL A 1 96 ? 2.197 -3.282 -0.583 1.00 75.00 96 VAL A N 1
ATOM 748 C CA . VAL A 1 96 ? 2.510 -2.078 -1.364 1.00 75.00 96 VAL A CA 1
ATOM 749 C C . VAL A 1 96 ? 2.361 -2.368 -2.862 1.00 75.00 96 VAL A C 1
ATOM 751 O O . VAL A 1 96 ? 3.136 -3.103 -3.464 1.00 75.00 96 VAL A O 1
ATOM 754 N N . SER A 1 97 ? 1.359 -1.771 -3.492 1.00 73.06 97 SER A N 1
ATOM 755 C CA . SER A 1 97 ? 1.099 -1.871 -4.927 1.00 73.06 97 SER A CA 1
ATOM 756 C C . SER A 1 97 ? 1.752 -0.704 -5.664 1.00 73.06 97 SER A C 1
ATOM 758 O O . SER A 1 97 ? 1.503 0.445 -5.323 1.00 73.06 97 SER A O 1
ATOM 760 N N . TYR A 1 98 ? 2.617 -0.973 -6.644 1.00 66.88 98 TYR A N 1
ATOM 761 C CA . TYR A 1 98 ? 3.199 0.070 -7.490 1.00 66.88 98 TYR A CA 1
ATOM 762 C C . TYR A 1 98 ? 3.704 -0.515 -8.819 1.00 66.88 98 TYR A C 1
ATOM 764 O O . TYR A 1 98 ? 4.113 -1.675 -8.858 1.00 66.88 98 TYR A O 1
ATOM 772 N N . PRO A 1 99 ? 3.687 0.259 -9.919 1.00 64.75 99 PRO A N 1
ATOM 773 C CA . PRO A 1 99 ? 4.143 -0.222 -11.219 1.00 64.75 99 PRO A CA 1
ATOM 774 C C . PRO A 1 99 ? 5.672 -0.390 -11.247 1.00 64.75 99 PRO A C 1
ATOM 776 O O . PRO A 1 99 ? 6.415 0.546 -10.949 1.00 64.75 99 PRO A O 1
ATOM 779 N N . LEU A 1 100 ? 6.153 -1.569 -11.652 1.00 62.47 100 LEU A N 1
ATOM 780 C CA . LEU A 1 100 ? 7.583 -1.913 -11.681 1.00 62.47 100 LEU A CA 1
ATOM 781 C C . LEU A 1 100 ? 8.030 -2.516 -13.010 1.00 62.47 100 LEU A C 1
ATOM 783 O O . LEU A 1 100 ? 7.662 -3.636 -13.314 1.00 62.47 100 LEU A O 1
ATOM 787 N N . HIS A 1 101 ? 8.949 -1.898 -13.750 1.00 59.88 101 HIS A N 1
ATOM 788 C CA . HIS A 1 101 ? 9.654 -2.602 -14.835 1.00 59.88 101 HIS A CA 1
ATOM 789 C C . HIS A 1 101 ? 10.715 -3.567 -14.264 1.00 59.88 101 HIS A C 1
ATOM 791 O O . HIS A 1 101 ? 11.913 -3.323 -14.369 1.00 59.88 101 HIS A O 1
ATOM 797 N N . GLY A 1 102 ? 10.256 -4.644 -13.616 1.00 61.12 102 GLY A N 1
ATOM 798 C CA . GLY A 1 102 ? 11.064 -5.639 -12.902 1.00 61.12 102 GLY A CA 1
ATOM 799 C C . GLY A 1 102 ? 11.029 -5.463 -11.378 1.00 61.12 102 GLY A C 1
ATOM 800 O O . GLY A 1 102 ? 11.424 -4.428 -10.850 1.00 61.12 102 GLY A O 1
ATOM 801 N N . CYS A 1 103 ? 10.577 -6.490 -10.654 1.00 66.00 103 CYS A N 1
ATOM 802 C CA . CYS A 1 103 ? 10.398 -6.453 -9.196 1.00 66.00 103 CYS A CA 1
ATOM 803 C C . CYS A 1 103 ? 11.641 -6.863 -8.386 1.00 66.00 103 CYS A C 1
ATOM 805 O O . CYS A 1 103 ? 11.704 -6.600 -7.185 1.00 66.00 103 CYS A O 1
ATOM 807 N N . GLN A 1 104 ? 12.634 -7.500 -9.019 1.00 71.94 104 GLN A N 1
ATOM 808 C CA . GLN A 1 104 ? 13.749 -8.135 -8.310 1.00 71.94 104 GLN A CA 1
ATOM 809 C C . GLN A 1 104 ? 14.610 -7.132 -7.534 1.00 71.94 104 GLN A C 1
ATOM 811 O O . GLN A 1 104 ? 14.926 -7.366 -6.375 1.00 71.94 104 GLN A O 1
ATOM 816 N N . THR A 1 105 ? 14.933 -5.978 -8.125 1.00 72.94 105 THR A N 1
ATOM 817 C CA . THR A 1 105 ? 15.736 -4.947 -7.447 1.00 72.94 105 THR A CA 1
ATOM 818 C C . THR A 1 105 ? 15.064 -4.442 -6.171 1.00 72.94 105 THR A C 1
ATOM 820 O O . THR A 1 105 ? 15.743 -4.198 -5.179 1.00 72.94 105 THR A O 1
ATOM 823 N N . ALA A 1 106 ? 13.737 -4.316 -6.168 1.00 72.31 106 ALA A N 1
ATOM 824 C CA . ALA A 1 106 ? 13.004 -3.891 -4.983 1.00 72.31 106 ALA A CA 1
ATOM 825 C C . ALA A 1 106 ? 12.944 -4.982 -3.908 1.00 72.31 106 ALA A C 1
ATOM 827 O O . ALA A 1 106 ? 13.145 -4.693 -2.731 1.00 72.31 106 ALA A O 1
ATOM 828 N N . ILE A 1 107 ? 12.721 -6.236 -4.314 1.00 71.88 107 ILE A N 1
ATOM 829 C CA . ILE A 1 107 ? 12.792 -7.405 -3.427 1.00 71.88 107 ILE A CA 1
ATOM 830 C C . ILE A 1 107 ? 14.167 -7.495 -2.755 1.00 71.88 107 ILE A C 1
ATOM 832 O O . ILE A 1 107 ? 14.251 -7.677 -1.541 1.00 71.88 107 ILE A O 1
ATOM 836 N N . ASP A 1 108 ? 15.237 -7.291 -3.522 1.00 74.62 108 ASP A N 1
ATOM 837 C CA . ASP A 1 108 ? 16.611 -7.309 -3.019 1.00 74.62 108 ASP A CA 1
ATOM 838 C C . ASP A 1 108 ? 16.866 -6.175 -2.017 1.00 74.62 108 ASP A C 1
ATOM 840 O O . ASP A 1 108 ? 17.533 -6.389 -1.006 1.00 74.62 108 ASP A O 1
ATOM 844 N N . GLN A 1 109 ? 16.310 -4.983 -2.260 1.00 74.38 109 GLN A N 1
ATOM 845 C CA . GLN A 1 109 ? 16.441 -3.834 -1.358 1.00 74.38 109 GLN A CA 1
ATOM 846 C C . GLN A 1 109 ? 15.659 -4.002 -0.051 1.00 74.38 109 GLN A C 1
ATOM 848 O O . GLN A 1 109 ? 16.139 -3.586 1.001 1.00 74.38 109 GLN A O 1
ATOM 853 N N . ILE A 1 110 ? 14.478 -4.620 -0.099 1.00 74.06 110 ILE A N 1
ATOM 854 C CA . ILE A 1 110 ? 13.687 -4.925 1.102 1.00 74.06 110 ILE A CA 1
ATOM 855 C C . ILE A 1 110 ? 14.309 -6.103 1.870 1.00 74.06 110 ILE A C 1
ATOM 857 O O . ILE A 1 110 ? 14.224 -6.160 3.095 1.00 74.06 110 ILE A O 1
ATOM 861 N N . GLY A 1 111 ? 14.943 -7.048 1.167 1.00 71.75 111 GLY A N 1
ATOM 862 C CA . GLY A 1 111 ? 15.581 -8.220 1.770 1.00 71.75 111 GLY A CA 1
ATOM 863 C C . GLY A 1 111 ? 14.585 -9.261 2.295 1.00 71.75 111 GLY A C 1
ATOM 864 O O . GLY A 1 111 ? 14.912 -10.046 3.187 1.00 71.75 111 GLY A O 1
ATOM 865 N N . ARG A 1 112 ? 13.357 -9.276 1.764 1.00 69.25 112 ARG A N 1
ATOM 866 C CA . ARG A 1 112 ? 12.286 -10.214 2.137 1.00 69.25 112 ARG A CA 1
ATOM 867 C C . ARG A 1 112 ? 11.751 -10.932 0.909 1.00 69.25 112 ARG A C 1
ATOM 869 O O . ARG A 1 112 ? 11.787 -10.386 -0.189 1.00 69.25 112 ARG A O 1
ATOM 876 N N . THR A 1 113 ? 11.202 -12.127 1.119 1.00 69.00 113 THR A N 1
ATOM 877 C CA . THR A 1 113 ? 10.301 -12.735 0.137 1.00 69.00 113 THR A CA 1
ATOM 878 C C . THR A 1 113 ? 9.148 -11.779 -0.127 1.00 69.00 113 THR A C 1
ATOM 880 O O . THR A 1 113 ? 8.637 -11.150 0.807 1.00 69.00 113 THR A O 1
ATOM 883 N N . GLY A 1 114 ? 8.758 -11.672 -1.388 1.00 69.81 114 GLY A N 1
ATOM 884 C CA . GLY A 1 114 ? 7.520 -11.008 -1.738 1.00 69.81 114 GLY A CA 1
ATOM 885 C C . GLY A 1 114 ? 6.754 -11.730 -2.828 1.00 69.81 114 GLY A C 1
ATOM 886 O O . GLY A 1 114 ? 7.291 -12.609 -3.500 1.00 69.81 114 GLY A O 1
ATOM 887 N N . LEU A 1 115 ? 5.495 -11.346 -3.012 1.00 70.50 115 LEU A N 1
ATOM 888 C CA . LEU A 1 115 ? 4.651 -11.850 -4.092 1.00 70.50 115 LEU A CA 1
ATOM 889 C C . LEU A 1 115 ? 4.487 -10.760 -5.145 1.00 70.50 115 LEU A C 1
ATOM 891 O O . LEU A 1 115 ? 4.032 -9.655 -4.845 1.00 70.50 115 LEU A O 1
ATOM 895 N N . GLU A 1 116 ? 4.848 -11.097 -6.374 1.00 73.00 116 GLU A N 1
ATOM 896 C CA . GLU A 1 116 ? 4.627 -10.294 -7.569 1.00 73.00 116 GLU A CA 1
ATOM 897 C C . GLU A 1 116 ? 3.264 -10.650 -8.172 1.00 73.00 116 GLU A C 1
ATOM 899 O O . GLU A 1 116 ? 3.021 -11.812 -8.488 1.00 73.00 116 GLU A O 1
ATOM 904 N N . LEU A 1 117 ? 2.378 -9.670 -8.365 1.00 73.69 117 LEU A N 1
ATOM 905 C CA . LEU A 1 117 ? 1.121 -9.874 -9.095 1.00 73.69 117 LEU A CA 1
ATOM 906 C C . LEU A 1 117 ? 1.316 -9.753 -10.618 1.00 73.69 117 LEU A C 1
ATOM 908 O O . LEU A 1 117 ? 1.425 -8.657 -11.155 1.00 73.69 117 LEU A O 1
ATOM 912 N N . VAL A 1 118 ? 1.263 -10.850 -11.357 1.00 73.81 118 VAL A N 1
ATOM 913 C CA . VAL A 1 118 ? 1.331 -10.843 -12.822 1.00 73.81 118 VAL A CA 1
ATOM 914 C C . VAL A 1 118 ? -0.060 -10.609 -13.416 1.00 73.81 118 VAL A C 1
ATOM 916 O O . VAL A 1 118 ? -0.968 -11.412 -13.210 1.00 73.81 118 VAL A O 1
ATOM 919 N N . LEU A 1 119 ? -0.236 -9.522 -14.176 1.00 73.62 119 LEU A N 1
ATOM 920 C CA . LEU A 1 119 ? -1.490 -9.221 -14.878 1.00 73.62 119 LEU A CA 1
ATOM 921 C C . LEU A 1 119 ? -1.486 -9.778 -16.320 1.00 73.62 119 LEU A C 1
ATOM 923 O O . LEU A 1 119 ? -0.460 -9.700 -17.011 1.00 73.62 119 LEU A O 1
ATOM 927 N N . PRO A 1 120 ? -2.629 -10.272 -16.836 1.00 65.81 120 PRO A N 1
ATOM 928 C CA . PRO A 1 120 ? -2.748 -10.714 -18.219 1.00 65.81 120 PRO A CA 1
ATOM 929 C C . PRO A 1 120 ? -2.539 -9.529 -19.174 1.00 65.81 120 PRO A C 1
ATOM 931 O O . PRO A 1 120 ? -3.319 -8.580 -19.191 1.00 65.81 120 PRO A O 1
ATOM 934 N N . GLY A 1 121 ? -1.462 -9.578 -19.966 1.00 63.97 121 GLY A N 1
ATOM 935 C CA . GLY A 1 121 ? -1.071 -8.510 -20.899 1.00 63.97 121 GLY A CA 1
ATOM 936 C C . GLY A 1 121 ? 0.248 -7.800 -20.574 1.00 63.97 121 GLY A C 1
ATOM 937 O O . GLY A 1 121 ? 0.621 -6.878 -21.293 1.00 63.97 121 GLY A O 1
ATOM 938 N N . GLY A 1 122 ? 0.975 -8.232 -19.535 1.00 56.19 122 GLY A N 1
ATOM 939 C CA . GLY A 1 122 ? 2.320 -7.722 -19.227 1.00 56.19 122 GLY A CA 1
ATOM 940 C C . GLY A 1 122 ? 2.342 -6.465 -18.352 1.00 56.19 122 GLY A C 1
ATOM 941 O O . GLY A 1 122 ? 3.381 -5.820 -18.242 1.00 56.19 122 GLY A O 1
ATOM 942 N N . GLY A 1 123 ? 1.211 -6.122 -17.726 1.00 51.38 123 GLY A N 1
ATOM 943 C CA . GLY A 1 123 ? 1.160 -5.113 -16.670 1.00 51.38 123 GLY A CA 1
ATOM 944 C C . GLY A 1 123 ? 1.952 -5.585 -15.452 1.00 51.38 123 GLY A C 1
ATOM 945 O O . GLY A 1 123 ? 1.811 -6.729 -15.019 1.00 51.38 123 GLY A O 1
ATOM 946 N N . HIS A 1 124 ? 2.818 -4.719 -14.938 1.00 52.66 124 HIS A N 1
ATOM 947 C CA . HIS A 1 124 ? 3.719 -5.066 -13.852 1.00 52.66 124 HIS A CA 1
ATOM 948 C C . HIS A 1 124 ? 3.094 -4.875 -12.469 1.00 52.66 124 HIS A C 1
ATOM 950 O O . HIS A 1 124 ? 2.377 -3.904 -12.226 1.00 52.66 124 HIS A O 1
ATOM 956 N N . GLY A 1 125 ? 3.383 -5.842 -11.601 1.00 52.84 125 GLY A N 1
ATOM 957 C CA . GLY A 1 125 ? 2.598 -6.202 -10.433 1.00 52.84 125 GLY A CA 1
ATOM 958 C C . GLY A 1 125 ? 2.793 -5.410 -9.159 1.00 52.84 125 GLY A C 1
ATOM 959 O O . GLY A 1 125 ? 3.851 -4.851 -8.892 1.00 52.84 125 GLY A O 1
ATOM 960 N N . ALA A 1 126 ? 1.758 -5.487 -8.324 1.00 55.56 126 ALA A N 1
ATOM 961 C CA . ALA A 1 126 ? 1.821 -5.164 -6.910 1.00 55.56 126 ALA A CA 1
ATOM 962 C C . ALA A 1 126 ? 2.849 -6.047 -6.183 1.00 55.56 126 ALA A C 1
ATOM 964 O O . ALA A 1 126 ? 2.989 -7.228 -6.509 1.00 55.56 126 ALA A O 1
ATOM 965 N N . LEU A 1 127 ? 3.518 -5.474 -5.178 1.00 58.47 127 LEU A N 1
ATOM 966 C CA . LEU A 1 127 ? 4.468 -6.159 -4.314 1.00 58.47 127 LEU A CA 1
ATOM 967 C C . LEU A 1 127 ? 3.844 -6.401 -2.933 1.00 58.47 127 LEU A C 1
ATOM 969 O O . LEU A 1 127 ? 3.637 -5.489 -2.129 1.00 58.47 127 LEU A O 1
ATOM 973 N N . LEU A 1 128 ? 3.566 -7.661 -2.624 1.00 59.09 128 LEU A N 1
ATOM 974 C CA . LEU A 1 128 ? 3.343 -8.085 -1.243 1.00 59.09 128 LEU A CA 1
ATOM 975 C C . LEU A 1 128 ? 4.711 -8.318 -0.612 1.00 59.09 128 LEU A C 1
ATOM 977 O O . LEU A 1 128 ? 5.485 -9.086 -1.162 1.00 59.09 128 LEU A O 1
ATOM 981 N N . GLY A 1 129 ? 5.034 -7.670 0.501 1.00 56.81 129 GLY A N 1
ATOM 982 C CA . GLY A 1 129 ? 6.303 -7.880 1.198 1.00 56.81 129 GLY A CA 1
ATOM 983 C C . GLY A 1 129 ? 6.138 -7.662 2.697 1.00 56.81 129 GLY A C 1
ATOM 984 O O . GLY A 1 129 ? 5.246 -6.940 3.120 1.00 56.81 129 GLY A O 1
ATOM 985 N N . GLY A 1 130 ? 6.968 -8.310 3.517 1.00 58.38 130 GLY A N 1
ATOM 986 C CA . GLY A 1 130 ? 7.028 -8.035 4.963 1.00 58.38 130 GLY A CA 1
ATOM 987 C C . GLY A 1 130 ? 6.017 -8.785 5.842 1.00 58.38 130 GLY A C 1
ATOM 988 O O . GLY A 1 130 ? 5.462 -8.213 6.775 1.00 58.38 130 GLY A O 1
ATOM 989 N N . GLY A 1 131 ? 5.749 -10.068 5.566 1.00 57.88 131 GLY A N 1
ATOM 990 C CA . GLY A 1 131 ? 4.933 -10.924 6.450 1.00 57.88 131 GLY A CA 1
ATOM 991 C C . GLY A 1 131 ? 3.416 -10.770 6.293 1.00 57.88 131 GLY A C 1
ATOM 992 O O . GLY A 1 131 ? 2.649 -11.468 6.957 1.00 57.88 131 GLY A O 1
ATOM 993 N N . ALA A 1 132 ? 2.975 -9.912 5.371 1.00 58.00 132 ALA A N 1
ATOM 994 C CA . ALA A 1 132 ? 1.579 -9.819 4.968 1.00 58.00 132 ALA A CA 1
ATOM 995 C C . ALA A 1 132 ? 1.030 -11.122 4.398 1.00 58.00 132 ALA A C 1
ATOM 997 O O . ALA A 1 132 ? -0.158 -11.347 4.525 1.00 58.00 132 ALA A O 1
ATOM 998 N N . GLU A 1 133 ? 1.857 -11.987 3.817 1.00 57.84 133 GLU A N 1
ATOM 999 C CA . GLU A 1 133 ? 1.419 -13.282 3.284 1.00 57.84 133 GLU A CA 1
ATOM 1000 C C . GLU A 1 133 ? 0.786 -14.146 4.382 1.00 57.84 133 GLU A C 1
ATOM 1002 O O . GLU A 1 133 ? -0.300 -14.683 4.199 1.00 57.84 133 GLU A O 1
ATOM 1007 N N . THR A 1 134 ? 1.409 -14.194 5.563 1.00 57.78 134 THR A N 1
ATOM 1008 C CA . THR A 1 134 ? 0.914 -14.953 6.718 1.00 57.78 134 THR A CA 1
ATOM 1009 C C . THR A 1 134 ? -0.381 -14.355 7.269 1.00 57.78 134 THR A C 1
ATOM 1011 O O . THR A 1 134 ? -1.342 -15.074 7.509 1.00 57.78 134 THR A O 1
ATOM 1014 N N . VAL A 1 135 ? -0.440 -13.027 7.403 1.00 56.31 135 VAL A N 1
ATOM 1015 C CA . VAL A 1 135 ? -1.624 -12.322 7.931 1.00 56.31 135 VAL A CA 1
ATOM 1016 C C . VAL A 1 135 ? -2.779 -12.310 6.925 1.00 56.31 135 VAL A C 1
ATOM 1018 O O . VAL A 1 135 ? -3.943 -12.409 7.303 1.00 56.31 135 VAL A O 1
ATOM 1021 N N . LEU A 1 136 ? -2.480 -12.201 5.631 1.00 54.78 136 LEU A N 1
ATOM 1022 C CA . LEU A 1 136 ? -3.470 -12.276 4.563 1.00 54.78 136 LEU A CA 1
ATOM 1023 C C . LEU A 1 136 ? -4.014 -13.691 4.432 1.00 54.78 136 LEU A C 1
ATOM 1025 O O . LEU A 1 136 ? -5.201 -13.804 4.178 1.00 54.78 136 LEU A O 1
ATOM 1029 N N . LEU A 1 137 ? -3.217 -14.742 4.651 1.00 53.69 137 LEU A N 1
ATOM 1030 C CA . LEU A 1 137 ? -3.713 -16.122 4.693 1.00 53.69 137 LEU A CA 1
ATOM 1031 C C . LEU A 1 137 ? -4.625 -16.390 5.903 1.00 53.69 137 LEU A C 1
ATOM 1033 O O . LEU A 1 137 ? -5.561 -17.180 5.790 1.00 53.69 137 LEU A O 1
ATOM 1037 N N . ASP A 1 138 ? -4.414 -15.696 7.027 1.00 52.16 138 ASP A N 1
ATOM 1038 C CA . ASP A 1 138 ? -5.309 -15.775 8.193 1.00 52.16 138 ASP A CA 1
ATOM 1039 C C . ASP A 1 138 ? -6.692 -15.137 7.929 1.00 52.16 138 ASP A C 1
ATOM 1041 O O . ASP A 1 138 ? -7.679 -15.497 8.573 1.00 52.16 138 ASP A O 1
ATOM 1045 N N . VAL A 1 139 ? -6.783 -14.188 6.987 1.00 48.94 139 VAL A N 1
ATOM 1046 C CA . VAL A 1 139 ? -8.015 -13.429 6.670 1.00 48.94 139 VAL A CA 1
ATOM 1047 C C . VAL A 1 139 ? -8.681 -13.908 5.378 1.00 48.94 139 VAL A C 1
ATOM 1049 O O . VAL A 1 139 ? -9.900 -14.040 5.293 1.00 48.94 139 VAL A O 1
ATOM 1052 N N . ILE A 1 140 ? -7.873 -14.142 4.356 1.00 49.53 140 ILE A N 1
ATOM 1053 C CA . ILE A 1 140 ? -8.229 -14.608 3.027 1.00 49.53 140 ILE A CA 1
ATOM 1054 C C . ILE A 1 140 ? -7.625 -16.002 2.971 1.00 49.53 140 ILE A C 1
ATOM 1056 O O . ILE A 1 140 ? -6.464 -16.174 2.618 1.00 49.53 140 ILE A O 1
ATOM 1060 N N . SER A 1 141 ? -8.406 -17.003 3.364 1.00 53.25 141 SER A N 1
ATOM 1061 C CA . SER A 1 141 ? -7.993 -18.413 3.450 1.00 53.25 141 SER A CA 1
ATOM 1062 C C . SER A 1 141 ? -7.290 -18.963 2.195 1.00 53.25 141 SER A C 1
ATOM 1064 O O . SER A 1 141 ? -6.745 -20.063 2.234 1.00 53.25 141 SER A O 1
ATOM 1066 N N . ASP A 1 142 ? -7.340 -18.225 1.081 1.00 62.44 142 ASP A N 1
ATOM 1067 C CA . ASP A 1 142 ? -6.643 -18.495 -0.167 1.00 62.44 142 ASP A CA 1
ATOM 1068 C C . ASP A 1 142 ? -6.197 -17.184 -0.862 1.00 62.44 142 ASP A C 1
ATOM 1070 O O . ASP A 1 142 ? -7.024 -16.336 -1.217 1.00 62.44 142 ASP A O 1
ATOM 1074 N N . LEU A 1 143 ? -4.889 -17.039 -1.118 1.00 61.66 143 LEU A N 1
ATOM 1075 C CA . LEU A 1 143 ? -4.305 -15.925 -1.888 1.00 61.66 143 LEU A CA 1
ATOM 1076 C C . LEU A 1 143 ? -4.856 -15.837 -3.319 1.00 61.66 143 LEU A C 1
ATOM 1078 O O . LEU A 1 143 ? -4.838 -14.758 -3.916 1.00 61.66 143 LEU A O 1
ATOM 1082 N N . LYS A 1 144 ? -5.394 -16.935 -3.858 1.00 63.91 144 LYS A N 1
ATOM 1083 C CA . LYS A 1 144 ? -6.067 -16.965 -5.157 1.00 63.91 144 LYS A CA 1
ATOM 1084 C C . LYS A 1 144 ? -7.263 -16.019 -5.216 1.00 63.91 144 LYS A C 1
ATOM 1086 O O . LYS A 1 144 ? -7.465 -15.370 -6.233 1.00 63.91 144 LYS A O 1
ATOM 1091 N N . VAL A 1 145 ? -8.006 -15.865 -4.119 1.00 65.75 145 VAL A N 1
ATOM 1092 C CA . VAL A 1 145 ? -9.148 -14.936 -4.060 1.00 65.75 145 VAL A CA 1
ATOM 1093 C C . VAL A 1 145 ? -8.679 -13.494 -4.250 1.00 65.75 145 VAL A C 1
ATOM 1095 O O . VAL A 1 145 ? -9.296 -12.725 -4.984 1.00 65.75 145 VAL A O 1
ATOM 1098 N N . LEU A 1 146 ? -7.558 -13.125 -3.625 1.00 65.69 146 LEU A N 1
ATOM 1099 C CA . LEU A 1 146 ? -6.964 -11.800 -3.793 1.00 65.69 146 LEU A CA 1
ATOM 1100 C C . LEU A 1 146 ? -6.435 -11.601 -5.220 1.00 65.69 146 LEU A C 1
ATOM 1102 O O . LEU A 1 146 ? -6.638 -10.534 -5.796 1.00 65.69 146 LEU A O 1
ATOM 1106 N N . ALA A 1 147 ? -5.798 -12.627 -5.788 1.00 69.00 147 ALA A N 1
ATOM 1107 C CA . ALA A 1 147 ? -5.299 -12.618 -7.160 1.00 69.00 147 ALA A CA 1
ATOM 1108 C C . ALA A 1 147 ? -6.443 -12.415 -8.176 1.00 69.00 147 ALA A C 1
ATOM 1110 O O . ALA A 1 147 ? -6.357 -11.530 -9.026 1.00 69.00 147 ALA A O 1
ATOM 1111 N N . ASP A 1 148 ? -7.562 -13.128 -8.003 1.00 69.31 148 ASP A N 1
ATOM 1112 C CA . ASP A 1 148 ? -8.764 -13.016 -8.840 1.00 69.31 148 ASP A CA 1
ATOM 1113 C C . ASP A 1 148 ? -9.390 -11.610 -8.766 1.00 69.31 148 ASP A C 1
ATOM 1115 O O . ASP A 1 148 ? -9.739 -11.024 -9.792 1.00 69.31 148 ASP A O 1
ATOM 1119 N N . ILE A 1 149 ? -9.492 -11.020 -7.565 1.00 67.00 149 ILE A N 1
ATOM 1120 C CA . ILE A 1 149 ? -9.994 -9.641 -7.370 1.00 67.00 149 ILE A CA 1
ATOM 1121 C C . ILE A 1 149 ? -9.099 -8.619 -8.069 1.00 67.00 149 ILE A C 1
ATOM 1123 O O . ILE A 1 149 ? -9.577 -7.604 -8.586 1.00 67.00 149 ILE A O 1
ATOM 1127 N N . LEU A 1 150 ? -7.796 -8.874 -8.041 1.00 67.69 150 LEU A N 1
ATOM 1128 C CA . LEU A 1 150 ? -6.786 -8.048 -8.678 1.00 67.69 150 LEU A CA 1
ATOM 1129 C C . LEU A 1 150 ? -6.648 -8.325 -10.179 1.00 67.69 150 LEU A C 1
ATOM 1131 O O . LEU A 1 150 ? -5.980 -7.559 -10.870 1.00 67.69 150 LEU A O 1
ATOM 1135 N N . GLY A 1 151 ? -7.312 -9.366 -10.689 1.00 71.06 151 GLY A N 1
ATOM 1136 C CA . GLY A 1 151 ? -7.280 -9.757 -12.092 1.00 71.06 151 GLY A CA 1
ATOM 1137 C C . GLY A 1 151 ? -5.919 -10.284 -12.542 1.00 71.06 151 GLY A C 1
ATOM 1138 O O . GLY A 1 151 ? -5.549 -10.056 -13.690 1.00 71.06 151 GLY A O 1
ATOM 1139 N N . GLY A 1 152 ? -5.165 -10.943 -11.659 1.00 76.69 152 GLY A N 1
ATOM 1140 C CA . GLY A 1 152 ? -3.829 -11.461 -11.953 1.00 76.69 152 GLY A CA 1
ATOM 1141 C C . GLY A 1 152 ? -3.487 -12.741 -11.196 1.00 76.69 152 GLY A C 1
ATOM 1142 O O . GLY A 1 152 ? -4.345 -13.367 -10.586 1.00 76.69 152 GLY A O 1
ATOM 1143 N N . GLU A 1 153 ? -2.211 -13.117 -11.230 1.00 76.44 153 GLU A N 1
ATOM 1144 C CA . GLU A 1 153 ? -1.662 -14.284 -10.531 1.00 76.44 153 GLU A CA 1
ATOM 1145 C C . GLU A 1 153 ? -0.474 -13.870 -9.659 1.00 76.44 153 GLU A C 1
ATOM 1147 O O . GLU A 1 153 ? 0.386 -13.117 -10.106 1.00 76.44 153 GLU A O 1
ATOM 1152 N N . PHE A 1 154 ? -0.393 -14.360 -8.420 1.00 74.31 154 PHE A N 1
ATOM 1153 C CA . PHE A 1 154 ? 0.762 -14.087 -7.561 1.00 74.31 154 PHE A CA 1
ATOM 1154 C C . PHE A 1 154 ? 1.902 -15.077 -7.810 1.00 74.31 154 PHE A C 1
ATOM 1156 O O . PHE A 1 154 ? 1.702 -16.291 -7.778 1.00 74.31 154 PHE A O 1
ATOM 1163 N N . VAL A 1 155 ? 3.116 -14.554 -7.983 1.00 74.94 155 VAL A N 1
ATOM 1164 C CA . VAL A 1 155 ? 4.357 -15.319 -8.133 1.00 74.94 155 VAL A CA 1
ATOM 1165 C C . VAL A 1 155 ? 5.317 -14.949 -6.998 1.00 74.94 155 VAL A C 1
ATOM 1167 O O . VAL A 1 155 ? 5.637 -13.769 -6.843 1.00 74.94 155 VAL A O 1
ATOM 1170 N N . PRO A 1 156 ? 5.815 -15.914 -6.204 1.00 73.62 156 PRO A N 1
ATOM 1171 C CA . PRO A 1 156 ? 6.788 -15.625 -5.159 1.00 73.62 156 PRO A CA 1
ATOM 1172 C C . PRO A 1 156 ? 8.149 -15.240 -5.748 1.00 73.62 156 PRO A C 1
ATOM 1174 O O . PRO A 1 156 ? 8.629 -15.833 -6.718 1.00 73.62 156 PRO A O 1
ATOM 1177 N N . ARG A 1 157 ? 8.794 -14.258 -5.122 1.00 72.62 157 ARG A N 1
ATOM 1178 C CA . ARG A 1 157 ? 10.122 -13.745 -5.458 1.00 72.62 157 ARG A CA 1
ATOM 1179 C C . ARG A 1 157 ? 10.985 -13.721 -4.208 1.00 72.62 157 ARG A C 1
ATOM 1181 O O . ARG A 1 157 ? 10.618 -13.127 -3.197 1.00 72.62 157 ARG A O 1
ATOM 1188 N N . LEU A 1 158 ? 12.134 -14.383 -4.292 1.00 72.12 158 LEU A N 1
ATOM 1189 C CA . LEU A 1 158 ? 13.141 -14.409 -3.237 1.00 72.12 158 LEU A CA 1
ATOM 1190 C C . LEU A 1 158 ? 14.221 -13.359 -3.528 1.00 72.12 158 LEU A C 1
ATOM 1192 O O . LEU A 1 158 ? 14.500 -13.106 -4.702 1.00 72.12 158 LEU A O 1
ATOM 1196 N N . PRO A 1 159 ? 14.855 -12.773 -2.499 1.00 74.81 159 PRO A N 1
ATOM 1197 C CA . PRO A 1 159 ? 16.033 -11.937 -2.695 1.00 74.81 159 PRO A CA 1
ATOM 1198 C C . PRO A 1 159 ? 17.157 -12.705 -3.400 1.00 74.81 159 PRO A C 1
ATOM 1200 O O . PRO A 1 159 ? 17.513 -13.804 -2.980 1.00 74.81 159 PRO A O 1
ATOM 1203 N N . SER A 1 160 ? 17.761 -12.109 -4.427 1.00 76.50 160 SER A N 1
ATOM 1204 C CA . SER A 1 160 ? 18.845 -12.695 -5.230 1.00 76.50 160 SER A CA 1
ATOM 1205 C C . SER A 1 160 ? 20.085 -13.009 -4.388 1.00 76.50 160 SER A C 1
ATOM 1207 O O . SER A 1 160 ? 20.827 -13.938 -4.680 1.00 76.50 160 SER A O 1
ATOM 1209 N N . ALA A 1 161 ? 20.314 -12.244 -3.316 1.00 66.31 161 ALA A N 1
ATOM 1210 C CA . ALA A 1 161 ? 21.411 -12.481 -2.378 1.00 66.31 161 ALA A CA 1
ATOM 1211 C C . ALA A 1 161 ? 21.173 -13.691 -1.448 1.00 66.31 161 ALA A C 1
ATOM 1213 O O . ALA A 1 161 ? 22.079 -14.068 -0.709 1.00 66.31 161 ALA A O 1
ATOM 1214 N N . MET A 1 162 ? 19.979 -14.300 -1.479 1.00 53.91 162 MET A N 1
ATOM 1215 C CA . MET A 1 162 ? 19.644 -15.545 -0.775 1.00 53.91 162 MET A CA 1
ATOM 1216 C C . MET A 1 162 ? 19.784 -16.780 -1.677 1.00 53.91 162 MET A C 1
ATOM 1218 O O . MET A 1 162 ? 19.086 -17.775 -1.473 1.00 53.91 162 MET A O 1
ATOM 1222 N N . ASP A 1 163 ? 20.696 -16.739 -2.653 1.00 45.16 163 ASP A N 1
ATOM 1223 C CA . ASP A 1 163 ? 21.171 -17.936 -3.349 1.00 45.16 163 ASP A CA 1
ATOM 1224 C C . ASP A 1 163 ? 21.971 -18.784 -2.341 1.00 45.16 163 ASP A C 1
ATOM 1226 O O . ASP A 1 163 ? 23.194 -18.703 -2.212 1.00 45.16 163 ASP A O 1
ATOM 1230 N N . TYR A 1 164 ? 21.243 -19.546 -1.523 1.00 42.31 164 TYR A N 1
ATOM 1231 C CA . TYR A 1 164 ? 21.801 -20.584 -0.674 1.00 42.31 164 TYR A CA 1
ATOM 1232 C C . TYR A 1 164 ? 22.301 -21.700 -1.588 1.00 42.31 164 TYR A C 1
ATOM 1234 O O . TYR A 1 164 ? 21.607 -22.682 -1.840 1.00 42.31 164 TYR A O 1
ATOM 1242 N N . SER A 1 165 ? 23.539 -21.567 -2.057 1.00 34.56 165 SER A N 1
ATOM 1243 C CA . SER A 1 165 ? 24.362 -22.736 -2.332 1.00 34.56 165 SER A CA 1
ATOM 1244 C C . SER A 1 165 ? 24.548 -23.485 -1.006 1.00 34.56 165 SER A C 1
ATOM 1246 O O . SER A 1 165 ? 25.435 -23.148 -0.217 1.00 34.56 165 SER A O 1
ATOM 1248 N N . ILE A 1 166 ? 23.660 -24.442 -0.736 1.00 35.06 166 ILE A N 1
ATOM 1249 C CA . ILE A 1 166 ? 23.843 -25.523 0.240 1.00 35.06 166 ILE A CA 1
ATOM 1250 C C . ILE A 1 166 ? 23.932 -26.823 -0.550 1.00 35.06 166 ILE A C 1
ATOM 1252 O O . ILE A 1 166 ? 23.044 -27.048 -1.402 1.00 35.06 166 ILE A O 1
#

Foldseek 3Di:
DLVLLLCVLLVVVPPADAEEDEDQDVVVQVVVVVSPPHYNYHYYYDDPLVVLVVQLPDPDHDQEEEAEDDQVPVVPPVSLLVSLLVCLVSLHQYWHWYWDPDCQVSLQSSQFKWKWWQAPPGTTGTTGTRCNVVVCCVRVVDCVSSSVSVRTDIDIDHHPVPPPPD